Protein AF-A0A2N5Y092-F1 (afdb_monomer_lite)

Radius of gyration: 18.25 Å; chains: 1; bounding box: 47×47×32 Å

Organism: NCBI:txid1905677

Secondary structure (DSSP, 8-state):
-------TTTTT-PPP------HHHHHHHHHHHHHHHHHHHHHT--HHHHHHHHT--HHHHHHHHH-TT-

InterPro domains:
  IPR010982 Lambda repressor-like, DNA-binding domain superfamily [G3DSA:1.10.260.40] (24-69)
  IPR010982 Lambda repressor-like, DNA-binding domain superfamily [SSF47413] (23-67)

Structure (mmCIF, N/CA/C/O backbone):
data_AF-A0A2N5Y092-F1
#
_entry.id   AF-A0A2N5Y092-F1
#
loop_
_atom_site.group_PDB
_atom_site.id
_atom_site.type_symbol
_atom_site.label_atom_id
_atom_site.label_alt_id
_atom_site.label_comp_id
_atom_site.label_asym_id
_atom_site.label_entity_id
_atom_site.label_seq_id
_atom_site.pdbx_PDB_ins_code
_atom_site.Cartn_x
_atom_site.Cartn_y
_atom_site.Cartn_z
_atom_site.occupancy
_atom_site.B_iso_or_equiv
_atom_site.auth_seq_id
_atom_site.auth_comp_id
_atom_site.auth_asym_id
_atom_site.auth_atom_id
_atom_site.pdbx_PDB_model_num
ATOM 1 N N . MET A 1 1 ? 31.952 -34.010 14.789 1.00 39.06 1 MET A N 1
ATOM 2 C CA . MET A 1 1 ? 31.142 -34.296 13.586 1.00 39.06 1 MET A CA 1
ATOM 3 C C . MET A 1 1 ? 29.996 -33.292 13.572 1.00 39.06 1 MET A C 1
ATOM 5 O O . MET A 1 1 ? 29.085 -33.381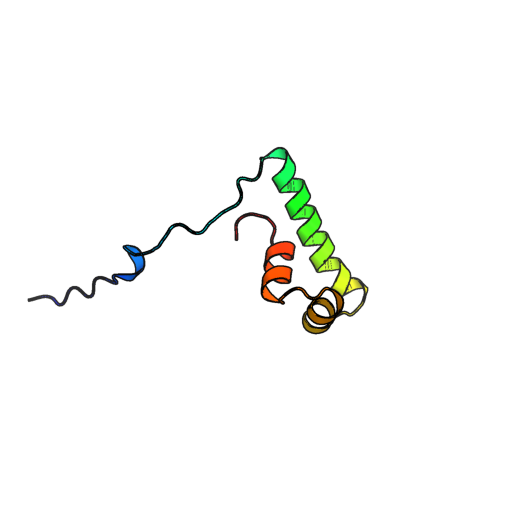 14.382 1.00 39.06 1 MET A O 1
ATOM 9 N N . ILE A 1 2 ? 30.189 -32.215 12.816 1.00 33.72 2 ILE A N 1
ATOM 10 C CA . ILE A 1 2 ? 29.462 -30.944 12.922 1.00 33.72 2 ILE A CA 1
ATOM 11 C C . ILE A 1 2 ? 28.020 -31.137 12.433 1.00 33.72 2 ILE A C 1
ATOM 13 O O . ILE A 1 2 ? 27.811 -31.568 11.301 1.00 33.72 2 ILE A O 1
ATOM 17 N N . ARG A 1 3 ? 27.024 -30.819 13.274 1.00 42.84 3 ARG A N 1
ATOM 18 C CA . ARG A 1 3 ? 25.628 -30.662 12.842 1.00 42.84 3 ARG A CA 1
ATOM 19 C C . ARG A 1 3 ? 25.542 -29.423 11.951 1.00 42.84 3 ARG A C 1
ATOM 21 O O . ARG A 1 3 ? 25.401 -28.310 12.443 1.00 42.84 3 ARG A O 1
ATOM 28 N N . LEU A 1 4 ? 25.641 -29.623 10.641 1.00 40.00 4 LEU A N 1
ATOM 29 C CA . LEU A 1 4 ? 25.228 -28.637 9.649 1.00 40.00 4 LEU A CA 1
ATOM 30 C C . LEU A 1 4 ? 23.701 -28.518 9.712 1.00 40.00 4 LEU A C 1
ATOM 32 O O . LEU A 1 4 ? 22.975 -29.263 9.059 1.00 40.00 4 LEU A O 1
ATOM 36 N N . SER A 1 5 ? 23.209 -27.581 10.520 1.00 54.00 5 SER A N 1
ATOM 37 C CA . SER A 1 5 ? 21.873 -27.009 10.366 1.00 54.00 5 SER A CA 1
ATOM 38 C C . SER A 1 5 ? 21.865 -26.154 9.095 1.00 54.00 5 SER A C 1
ATOM 40 O O . SER A 1 5 ? 21.932 -24.927 9.147 1.00 54.00 5 SER A O 1
ATOM 42 N N . LEU A 1 6 ? 21.874 -26.817 7.940 1.00 54.75 6 LEU A N 1
ATOM 43 C CA . LEU A 1 6 ? 21.557 -26.197 6.663 1.00 54.75 6 LEU A CA 1
ATOM 44 C C . LEU A 1 6 ? 20.059 -25.904 6.684 1.00 54.75 6 LEU A C 1
ATOM 46 O O . LEU A 1 6 ? 19.238 -26.817 6.653 1.00 54.75 6 LEU A O 1
ATOM 50 N N . ASP A 1 7 ? 19.710 -24.630 6.804 1.00 61.94 7 ASP A N 1
ATOM 51 C CA . ASP A 1 7 ? 18.341 -24.156 6.670 1.00 61.94 7 ASP A CA 1
ATOM 52 C C . ASP A 1 7 ? 17.842 -24.449 5.241 1.00 61.94 7 ASP A C 1
ATOM 54 O O . ASP A 1 7 ? 18.111 -23.710 4.291 1.00 61.94 7 ASP A O 1
ATOM 58 N N . LEU A 1 8 ? 17.134 -25.574 5.077 1.00 59.19 8 LEU A N 1
ATOM 59 C CA . LEU A 1 8 ? 16.549 -26.025 3.807 1.00 59.19 8 LEU A CA 1
ATOM 60 C C . LEU A 1 8 ? 15.548 -25.015 3.204 1.00 59.19 8 LEU A C 1
ATOM 62 O O . LEU A 1 8 ? 15.145 -25.175 2.049 1.00 59.19 8 LEU A O 1
ATOM 66 N N . SER A 1 9 ? 15.158 -23.962 3.933 1.00 63.00 9 SER A N 1
ATOM 67 C CA . SER A 1 9 ? 14.212 -22.953 3.447 1.00 63.00 9 SER A CA 1
ATOM 68 C C . SER A 1 9 ? 14.768 -22.052 2.333 1.00 63.00 9 SER A C 1
ATOM 70 O O . SER A 1 9 ? 13.986 -21.512 1.543 1.00 63.00 9 SER A O 1
ATOM 72 N N . LEU A 1 10 ? 16.096 -21.921 2.202 1.00 64.06 10 LEU A N 1
ATOM 73 C CA . LEU A 1 10 ? 16.717 -21.172 1.099 1.00 64.06 10 LEU A CA 1
ATOM 74 C C . LEU A 1 10 ? 16.693 -21.941 -0.230 1.00 64.06 10 LEU A C 1
ATOM 76 O O . LEU A 1 10 ? 16.552 -21.322 -1.283 1.00 64.06 10 LEU A O 1
ATOM 80 N N . ILE A 1 11 ? 16.776 -23.275 -0.189 1.00 68.56 11 ILE A N 1
ATOM 81 C CA . ILE A 1 11 ? 16.820 -24.129 -1.389 1.00 68.56 11 ILE A CA 1
ATOM 82 C C . ILE A 1 11 ? 15.410 -24.344 -1.967 1.00 68.56 11 ILE A C 1
ATOM 84 O O . ILE A 1 11 ? 15.249 -24.441 -3.180 1.00 68.56 11 ILE A O 1
ATOM 88 N N . TYR A 1 12 ? 14.366 -24.351 -1.129 1.00 69.81 12 TYR A N 1
ATOM 89 C CA . TYR A 1 12 ? 12.984 -24.622 -1.558 1.00 69.81 12 TYR A CA 1
ATOM 90 C C . TYR A 1 12 ? 12.134 -23.362 -1.824 1.00 69.81 12 TYR A C 1
ATOM 92 O O . TYR A 1 12 ? 10.901 -23.402 -1.755 1.00 69.81 12 TYR A O 1
ATOM 100 N N . ARG A 1 13 ? 12.755 -22.211 -2.120 1.00 71.19 13 ARG A N 1
ATOM 101 C CA . ARG A 1 13 ? 12.019 -20.977 -2.441 1.00 71.19 13 ARG A CA 1
ATOM 102 C C . ARG A 1 13 ? 11.482 -21.024 -3.872 1.00 71.19 13 ARG A C 1
ATOM 104 O O . ARG A 1 13 ? 12.134 -20.582 -4.812 1.00 71.19 13 ARG A O 1
ATOM 111 N N . TRP A 1 14 ? 10.258 -21.522 -4.022 1.00 74.56 14 TRP A N 1
ATOM 112 C CA . TRP A 1 14 ? 9.523 -21.484 -5.288 1.00 74.56 14 TRP A CA 1
ATOM 113 C C . TRP A 1 14 ? 9.392 -20.043 -5.809 1.00 74.56 14 TRP A C 1
ATOM 115 O O . TRP A 1 14 ? 9.096 -19.135 -5.019 1.00 74.56 14 TRP A O 1
ATOM 125 N N . PRO A 1 15 ? 9.589 -19.810 -7.122 1.00 76.06 15 PRO A N 1
ATOM 126 C CA . PRO A 1 15 ? 9.482 -18.480 -7.700 1.00 76.06 15 PRO A CA 1
ATOM 127 C C . PRO A 1 15 ? 8.048 -17.967 -7.551 1.00 76.06 15 PRO A C 1
ATOM 129 O O . PRO A 1 15 ? 7.085 -18.571 -8.026 1.00 76.06 15 PRO A O 1
ATOM 132 N N . GLN A 1 16 ? 7.904 -16.839 -6.858 1.00 74.75 16 GLN A N 1
ATOM 133 C CA . GLN A 1 16 ? 6.620 -16.167 -6.708 1.00 74.75 16 GLN A CA 1
ATOM 134 C C . GLN A 1 16 ? 6.202 -15.587 -8.058 1.00 74.75 16 GLN A C 1
ATOM 136 O O . GLN A 1 16 ? 7.005 -14.968 -8.757 1.00 74.75 16 GLN A O 1
ATOM 141 N N . ARG A 1 17 ? 4.932 -15.770 -8.428 1.00 74.81 17 ARG A N 1
ATOM 142 C CA . ARG A 1 17 ? 4.385 -15.191 -9.658 1.00 74.81 17 ARG A CA 1
ATOM 143 C C . ARG A 1 17 ? 4.396 -13.666 -9.548 1.00 74.81 17 ARG A C 1
ATOM 145 O O . ARG A 1 17 ? 3.633 -13.097 -8.771 1.00 74.81 17 ARG A O 1
ATOM 152 N N . SER A 1 18 ? 5.236 -13.015 -10.346 1.00 78.44 18 SER A N 1
ATOM 153 C CA . SER A 1 18 ? 5.270 -11.560 -10.496 1.00 78.44 18 SER A CA 1
ATOM 154 C C . SER A 1 18 ? 4.748 -11.156 -11.869 1.00 78.44 18 SER A C 1
ATOM 156 O O . SER A 1 18 ? 5.162 -11.720 -12.881 1.00 78.44 18 SER A O 1
ATOM 158 N N . ALA A 1 19 ? 3.876 -10.151 -11.921 1.00 81.44 19 ALA A N 1
ATOM 159 C CA . ALA A 1 19 ? 3.488 -9.546 -13.188 1.00 81.44 19 ALA A CA 1
ATOM 160 C C . ALA A 1 19 ? 4.682 -8.788 -13.789 1.00 81.44 19 ALA A C 1
ATOM 162 O O . ALA A 1 19 ? 5.346 -8.016 -13.094 1.00 81.44 19 ALA A O 1
ATOM 163 N N . VAL A 1 20 ? 4.943 -8.988 -15.082 1.00 85.69 20 VAL A N 1
ATOM 164 C CA . VAL A 1 20 ? 5.937 -8.197 -15.814 1.00 85.69 20 VAL A CA 1
ATOM 165 C C . VAL A 1 20 ? 5.347 -6.807 -16.039 1.00 85.69 20 VAL A C 1
ATOM 167 O O . VAL A 1 20 ? 4.397 -6.640 -16.799 1.00 85.69 20 VAL A O 1
ATOM 170 N N . VAL A 1 21 ? 5.884 -5.807 -15.341 1.00 87.75 21 VAL A N 1
ATOM 171 C CA . VAL A 1 21 ? 5.452 -4.411 -15.469 1.00 87.75 21 VAL A CA 1
ATOM 172 C C . VAL A 1 21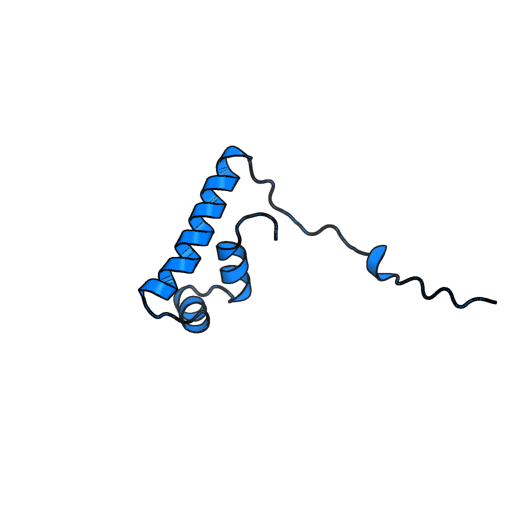 ? 6.432 -3.664 -16.358 1.00 87.75 21 VAL A C 1
ATOM 174 O O . VAL A 1 21 ? 7.623 -3.593 -16.057 1.00 87.75 21 VAL A O 1
ATOM 177 N N . PHE A 1 22 ? 5.925 -3.069 -17.436 1.00 89.81 22 PHE A N 1
ATOM 178 C CA . PHE A 1 22 ? 6.738 -2.245 -18.324 1.00 89.81 22 PHE A CA 1
ATOM 179 C C . PHE A 1 22 ? 7.287 -1.009 -17.590 1.00 89.81 22 PHE A C 1
ATOM 181 O O . PHE A 1 22 ? 6.546 -0.377 -16.828 1.00 89.81 22 PHE A O 1
ATOM 188 N N . PRO A 1 23 ? 8.536 -0.584 -17.860 1.00 87.12 23 PRO A N 1
ATOM 189 C CA . PRO A 1 23 ? 9.168 0.530 -17.147 1.00 87.12 23 PRO A CA 1
ATOM 190 C C . PRO A 1 23 ? 8.359 1.834 -17.165 1.00 87.12 23 PRO A C 1
ATOM 192 O O . PRO A 1 23 ? 8.249 2.505 -16.142 1.00 87.12 23 PRO A O 1
ATOM 195 N N . LYS A 1 24 ? 7.715 2.162 -18.297 1.00 88.06 24 LYS A N 1
ATOM 196 C CA . LYS A 1 24 ? 6.854 3.354 -18.423 1.00 88.06 24 LYS A CA 1
ATOM 197 C C . LYS A 1 24 ? 5.651 3.336 -17.471 1.00 88.06 24 LYS A C 1
ATOM 199 O O . LYS A 1 24 ? 5.221 4.389 -17.018 1.00 88.06 24 LYS A O 1
ATOM 204 N N . VAL A 1 25 ? 5.114 2.155 -17.163 1.00 91.06 25 VAL A N 1
ATOM 205 C CA . VAL A 1 25 ? 3.897 1.991 -16.350 1.00 91.06 25 VAL A CA 1
ATOM 206 C C . VAL A 1 25 ? 4.223 1.896 -14.858 1.00 91.06 25 VAL A C 1
ATOM 208 O O . VAL A 1 25 ? 3.379 2.220 -14.025 1.00 91.06 25 VAL A O 1
ATOM 211 N N . ARG A 1 26 ? 5.459 1.525 -14.497 1.00 91.25 26 ARG A N 1
ATOM 212 C CA . ARG A 1 26 ? 5.893 1.416 -13.096 1.00 91.25 26 ARG A CA 1
ATOM 213 C C . ARG A 1 26 ? 5.638 2.708 -12.313 1.00 91.25 26 ARG A C 1
ATOM 215 O O . ARG A 1 26 ? 4.974 2.659 -11.283 1.00 91.25 26 ARG A O 1
ATOM 222 N N . ARG A 1 27 ? 6.075 3.855 -12.845 1.00 90.94 27 ARG A N 1
ATOM 223 C CA . ARG A 1 27 ? 5.908 5.161 -12.183 1.00 90.94 27 ARG A CA 1
ATOM 224 C C . ARG A 1 27 ? 4.437 5.527 -11.967 1.00 90.94 27 ARG A C 1
ATOM 226 O O . ARG A 1 27 ? 4.083 6.057 -10.920 1.00 90.94 27 ARG A O 1
ATOM 233 N N . LEU A 1 28 ? 3.574 5.215 -12.936 1.00 93.00 28 LEU A N 1
ATOM 234 C CA . LEU A 1 28 ? 2.133 5.453 -12.819 1.00 93.00 28 LEU A CA 1
ATOM 235 C C . LEU A 1 28 ? 1.509 4.601 -11.707 1.00 93.00 28 LEU A C 1
ATOM 237 O O . LEU A 1 28 ? 0.679 5.093 -10.947 1.00 93.00 28 LEU A O 1
ATOM 241 N N . LEU A 1 29 ? 1.921 3.337 -11.583 1.00 93.31 29 LEU A N 1
ATOM 242 C CA . LEU A 1 29 ? 1.424 2.443 -10.536 1.00 93.31 29 LEU A CA 1
A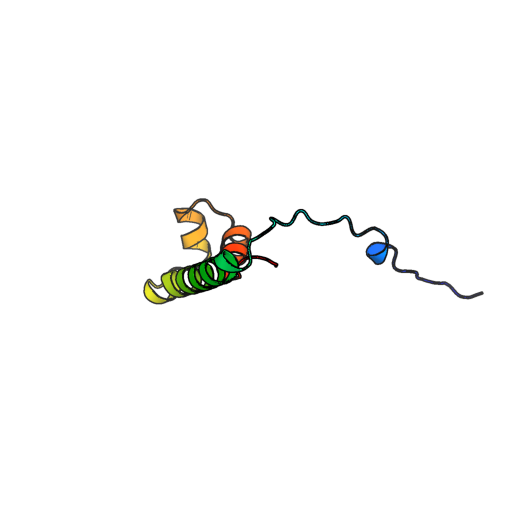TOM 243 C C . LEU A 1 29 ? 1.936 2.827 -9.141 1.00 93.31 29 LEU A C 1
ATOM 245 O O . LEU A 1 29 ? 1.194 2.701 -8.170 1.00 93.31 29 LEU A O 1
ATOM 249 N N . GLU A 1 30 ? 3.165 3.331 -9.034 1.00 92.81 30 GLU A N 1
ATOM 250 C CA . GLU A 1 30 ? 3.703 3.886 -7.783 1.00 92.81 30 GLU A CA 1
ATOM 251 C C . GLU A 1 30 ? 2.899 5.114 -7.335 1.00 92.81 30 GLU A C 1
ATOM 253 O O . GLU A 1 30 ? 2.425 5.168 -6.198 1.00 92.81 30 GLU A O 1
ATOM 258 N N . GLN A 1 31 ? 2.652 6.056 -8.252 1.00 94.69 31 GLN A N 1
ATOM 259 C CA . GLN A 1 31 ? 1.819 7.234 -7.986 1.00 94.69 31 GLN A CA 1
ATOM 260 C C . GLN A 1 31 ? 0.382 6.853 -7.613 1.00 94.69 31 GLN A C 1
ATOM 262 O O . GLN A 1 31 ? -0.216 7.451 -6.716 1.00 94.69 31 GLN A O 1
ATOM 267 N N . LEU A 1 32 ? -0.186 5.845 -8.279 1.00 95.12 32 LEU A N 1
ATOM 268 C CA . LEU A 1 32 ? -1.499 5.308 -7.934 1.00 95.12 32 LEU A CA 1
ATOM 269 C C . LEU A 1 32 ? -1.516 4.764 -6.500 1.00 95.12 32 LEU A C 1
ATOM 271 O O . LEU A 1 32 ? -2.420 5.106 -5.734 1.00 95.12 32 LEU A O 1
ATOM 275 N N . GLY A 1 33 ? -0.526 3.950 -6.129 1.00 94.88 33 GLY A N 1
ATOM 276 C CA . GLY A 1 33 ? -0.408 3.386 -4.785 1.00 94.88 33 GLY A CA 1
ATOM 277 C C . GLY A 1 33 ? -0.305 4.467 -3.710 1.00 94.88 33 GLY A C 1
ATOM 278 O O . GLY A 1 33 ? -1.028 4.424 -2.709 1.00 94.88 33 GLY A O 1
ATOM 279 N N . GLU A 1 34 ? 0.504 5.497 -3.955 1.00 95.69 34 GLU A N 1
ATOM 280 C CA . GLU A 1 34 ? 0.634 6.645 -3.056 1.00 95.69 34 GLU A CA 1
ATOM 281 C C . GLU A 1 34 ? -0.688 7.410 -2.902 1.00 95.69 34 GLU A C 1
ATOM 283 O O . GLU A 1 34 ? -1.129 7.697 -1.784 1.00 95.69 34 GLU A O 1
ATOM 288 N N . ASN A 1 35 ? -1.388 7.666 -4.006 1.00 96.31 35 ASN A N 1
ATOM 289 C CA . ASN A 1 35 ? -2.688 8.329 -3.974 1.00 96.31 35 ASN A CA 1
ATOM 290 C C . ASN A 1 35 ? -3.740 7.511 -3.211 1.00 96.31 35 ASN A C 1
ATOM 292 O O . ASN A 1 35 ? -4.501 8.077 -2.418 1.00 96.31 35 ASN A O 1
ATOM 296 N N . ILE A 1 36 ? -3.756 6.188 -3.391 1.00 94.75 36 ILE A N 1
ATOM 297 C CA . ILE A 1 36 ? -4.644 5.282 -2.650 1.00 94.75 36 ILE A CA 1
ATOM 298 C C . ILE A 1 36 ? -4.302 5.277 -1.161 1.00 94.75 36 ILE A C 1
ATOM 300 O O . ILE A 1 36 ? -5.220 5.250 -0.349 1.00 94.75 36 ILE A O 1
ATOM 304 N N . LYS A 1 37 ? -3.026 5.387 -0.783 1.00 94.50 37 LYS A N 1
ATOM 305 C CA . LYS A 1 37 ? -2.592 5.494 0.621 1.00 94.50 37 LYS A CA 1
ATOM 306 C C . LYS A 1 37 ? -3.000 6.822 1.268 1.00 94.50 37 LYS A C 1
ATOM 308 O O . LYS A 1 37 ? -3.289 6.874 2.465 1.00 94.50 37 LYS A O 1
ATOM 313 N N . LEU A 1 38 ? -3.015 7.915 0.504 1.00 96.44 38 LEU A N 1
ATOM 314 C CA . LEU A 1 38 ? -3.397 9.245 0.997 1.00 96.44 38 LEU A CA 1
ATOM 315 C C . LEU A 1 38 ? -4.918 9.436 1.071 1.00 96.44 38 LEU A C 1
ATOM 317 O O . LEU A 1 38 ? -5.412 10.124 1.963 1.00 96.44 38 LEU A O 1
ATOM 321 N N . ALA A 1 39 ? -5.674 8.808 0.174 1.00 94.69 39 ALA A N 1
ATOM 322 C CA . ALA A 1 39 ? -7.132 8.857 0.135 1.00 94.69 39 ALA A CA 1
ATOM 323 C C . ALA A 1 39 ? -7.840 8.557 1.483 1.00 94.69 39 ALA A C 1
ATOM 325 O O . ALA A 1 39 ? -8.687 9.362 1.880 1.00 94.69 39 ALA A O 1
ATOM 326 N N . PRO A 1 40 ? -7.535 7.467 2.217 1.00 94.00 40 PRO A N 1
ATOM 327 C CA . PRO A 1 40 ? -8.134 7.200 3.520 1.00 94.00 40 PRO A CA 1
ATOM 328 C C . PRO A 1 40 ? -7.690 8.202 4.579 1.00 94.00 40 PRO A C 1
ATOM 330 O O . PRO A 1 40 ? -8.516 8.597 5.394 1.00 94.00 40 PRO A O 1
ATOM 333 N N . LYS A 1 41 ? -6.438 8.680 4.536 1.00 93.56 41 LYS A N 1
ATOM 334 C CA . LYS A 1 41 ? -5.944 9.704 5.471 1.00 93.56 41 LYS A CA 1
ATOM 335 C C . LYS A 1 41 ? -6.730 11.008 5.350 1.00 93.56 41 LYS A C 1
ATOM 337 O O . LYS A 1 41 ? -7.063 11.608 6.361 1.00 93.56 41 LYS A O 1
ATOM 342 N N . ARG A 1 42 ? -7.081 11.405 4.122 1.00 97.06 42 ARG A N 1
ATOM 343 C CA . ARG A 1 42 ? -7.901 12.600 3.850 1.00 97.06 42 ARG A CA 1
ATOM 344 C C . ARG A 1 42 ? -9.352 12.451 4.318 1.00 97.06 42 ARG A C 1
ATOM 346 O O . ARG A 1 42 ? -9.980 13.444 4.651 1.00 97.06 42 ARG A O 1
ATOM 353 N N . ARG A 1 43 ? -9.889 11.226 4.314 1.00 95.50 43 ARG A N 1
ATOM 354 C CA . ARG A 1 43 ? -11.299 10.930 4.641 1.00 95.50 43 ARG A CA 1
ATOM 355 C C . ARG A 1 43 ? -11.509 10.380 6.057 1.00 95.50 43 ARG A C 1
ATOM 357 O O . ARG A 1 43 ? -12.646 10.113 6.427 1.00 95.50 43 ARG A O 1
ATOM 364 N N . GLY A 1 44 ? -10.435 10.153 6.816 1.00 94.75 44 GLY A N 1
ATOM 365 C CA . GLY A 1 44 ? -10.488 9.512 8.133 1.00 94.75 44 GLY A CA 1
ATOM 366 C C . GLY A 1 44 ? -10.883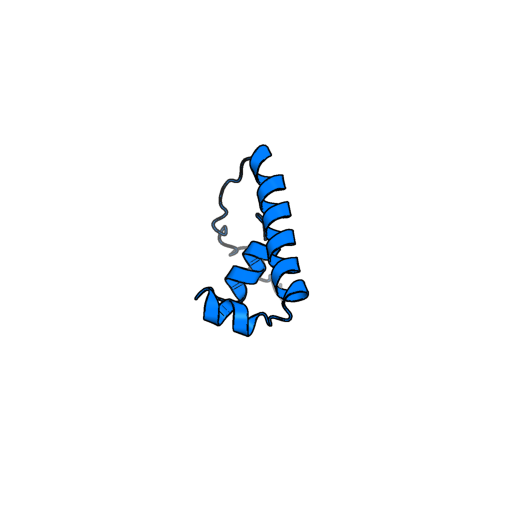 8.029 8.094 1.00 94.75 44 GLY A C 1
ATOM 367 O O . GLY A 1 44 ? -11.491 7.531 9.036 1.00 94.75 44 GLY A O 1
ATOM 368 N N . TYR A 1 45 ? -10.593 7.306 7.007 1.00 95.19 45 TYR A N 1
ATOM 369 C CA . TYR A 1 45 ? -10.951 5.887 6.893 1.00 95.19 45 TYR A 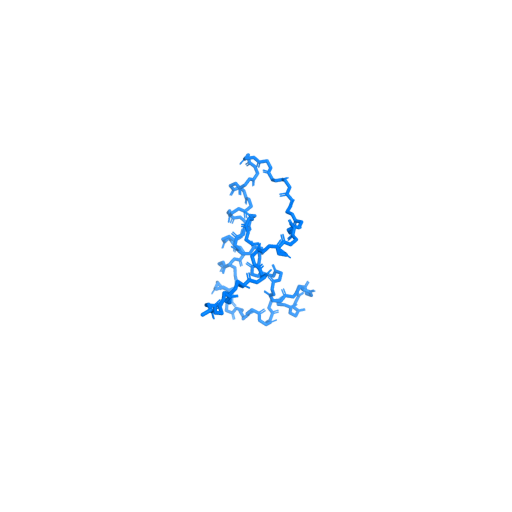CA 1
ATOM 370 C C . TYR A 1 45 ? -9.857 4.974 7.437 1.00 95.19 45 TYR A C 1
ATOM 372 O O . TYR A 1 45 ? -8.671 5.155 7.166 1.00 95.19 45 TYR A O 1
ATOM 380 N N . THR A 1 46 ? -10.273 3.932 8.153 1.00 94.44 46 THR A N 1
ATOM 381 C CA . THR A 1 46 ? -9.376 2.857 8.573 1.00 94.44 46 THR A CA 1
ATOM 382 C C . THR A 1 46 ? -9.179 1.847 7.442 1.00 94.44 46 THR A C 1
ATOM 384 O O . THR A 1 46 ? -10.000 1.714 6.531 1.00 94.44 46 THR A O 1
ATOM 387 N N . GLN A 1 47 ? -8.095 1.072 7.518 1.00 90.19 47 GLN A N 1
ATOM 388 C CA . GLN A 1 47 ? -7.825 0.008 6.546 1.00 90.19 47 GLN A CA 1
ATOM 389 C C . GLN A 1 47 ? -8.882 -1.114 6.592 1.00 90.19 47 GLN A C 1
ATOM 391 O O . GLN A 1 47 ? -9.086 -1.805 5.597 1.00 90.19 47 GLN A O 1
ATOM 396 N N . VAL A 1 48 ? -9.554 -1.287 7.738 1.00 95.19 48 VAL A N 1
ATOM 397 C CA . VAL A 1 48 ? -10.686 -2.214 7.907 1.00 95.19 48 VAL A CA 1
ATOM 398 C C . VAL A 1 48 ? -11.886 -1.713 7.106 1.00 95.19 48 VAL A C 1
ATOM 400 O O . VAL A 1 48 ? -12.372 -2.422 6.233 1.00 95.19 48 VAL A O 1
ATOM 403 N N . LEU A 1 49 ? -12.253 -0.443 7.284 1.00 95.50 49 LEU A N 1
ATOM 404 C CA . LEU A 1 49 ? -13.377 0.170 6.579 1.00 95.50 49 LEU A CA 1
ATOM 405 C C . LEU A 1 49 ? -13.172 0.198 5.054 1.00 95.50 49 LEU A C 1
ATOM 407 O O . LEU A 1 49 ? -14.110 0.003 4.283 1.00 95.50 49 LEU A O 1
ATOM 411 N N . MET A 1 50 ? -11.937 0.419 4.592 1.00 94.31 50 MET A N 1
ATOM 412 C CA . MET A 1 50 ? -11.612 0.290 3.166 1.00 94.31 50 MET A CA 1
ATOM 413 C C . MET A 1 50 ? -11.785 -1.142 2.653 1.00 94.31 50 MET A C 1
ATOM 415 O O . MET A 1 50 ? -12.318 -1.330 1.560 1.00 94.31 50 MET A O 1
ATOM 419 N N . SER A 1 51 ? -11.335 -2.137 3.420 1.00 95.75 51 SER A N 1
ATOM 420 C CA . SER A 1 51 ? -11.464 -3.558 3.075 1.00 95.75 51 SER A CA 1
ATOM 421 C C . SER A 1 51 ? -12.931 -3.955 2.923 1.00 95.75 51 SER A C 1
ATOM 423 O O . SER A 1 51 ? -13.300 -4.558 1.917 1.00 95.75 51 SER A O 1
ATOM 425 N N . GLU A 1 52 ? -13.779 -3.516 3.850 1.00 96.00 52 GLU A N 1
ATOM 426 C CA . GLU A 1 52 ? -15.223 -3.763 3.829 1.00 96.00 52 GLU A CA 1
ATOM 427 C C . GLU A 1 52 ? -15.902 -3.112 2.617 1.00 96.00 52 GLU A C 1
ATOM 429 O O . GLU A 1 52 ? -16.644 -3.769 1.887 1.00 96.00 52 GLU A O 1
ATOM 434 N N . ARG A 1 53 ? -15.603 -1.834 2.345 1.00 94.62 53 ARG A N 1
ATOM 435 C CA . ARG A 1 53 ? -16.225 -1.083 1.240 1.00 94.62 53 ARG A CA 1
ATOM 436 C C . ARG A 1 53 ? -15.801 -1.558 -0.143 1.00 94.62 53 ARG A C 1
ATOM 438 O O . ARG A 1 53 ? -16.600 -1.523 -1.071 1.00 94.62 53 ARG A O 1
ATOM 445 N N . THR A 1 54 ? -14.543 -1.963 -0.292 1.00 94.38 54 THR A N 1
ATOM 446 C CA . THR A 1 54 ? -13.987 -2.387 -1.589 1.00 94.38 54 THR A CA 1
ATOM 447 C C . THR A 1 54 ? -14.074 -3.892 -1.810 1.00 94.38 54 THR A C 1
ATOM 449 O O . THR A 1 54 ? -13.794 -4.355 -2.912 1.00 94.38 54 THR A O 1
ATOM 452 N N . ARG A 1 55 ? -14.435 -4.662 -0.772 1.00 96.44 55 ARG A N 1
ATOM 453 C CA . ARG A 1 55 ? -14.374 -6.133 -0.751 1.00 96.44 55 ARG A CA 1
ATOM 454 C C . ARG A 1 55 ? -12.986 -6.685 -1.103 1.00 96.44 55 ARG A C 1
ATOM 456 O O . ARG A 1 55 ? -12.854 -7.821 -1.551 1.00 96.44 55 ARG A O 1
ATOM 463 N N . LEU A 1 56 ? -11.936 -5.892 -0.888 1.00 95.50 56 LEU A N 1
ATOM 464 C CA . LEU A 1 56 ? -10.548 -6.313 -1.047 1.00 95.50 56 LEU A CA 1
ATOM 465 C C . LEU A 1 56 ? -9.976 -6.707 0.305 1.00 95.50 56 LEU A C 1
ATOM 467 O O . LEU A 1 56 ? -10.228 -6.047 1.311 1.00 95.50 56 LEU A O 1
ATOM 471 N N . SER A 1 57 ? -9.135 -7.740 0.331 1.00 96.38 57 SER A N 1
ATOM 472 C CA . SER A 1 57 ? -8.400 -8.071 1.549 1.00 96.38 57 SER A CA 1
ATOM 473 C C . SER A 1 57 ? -7.486 -6.906 1.952 1.00 96.38 57 SER A C 1
ATOM 475 O O . SER A 1 57 ? -6.902 -6.223 1.104 1.00 96.38 57 SER A O 1
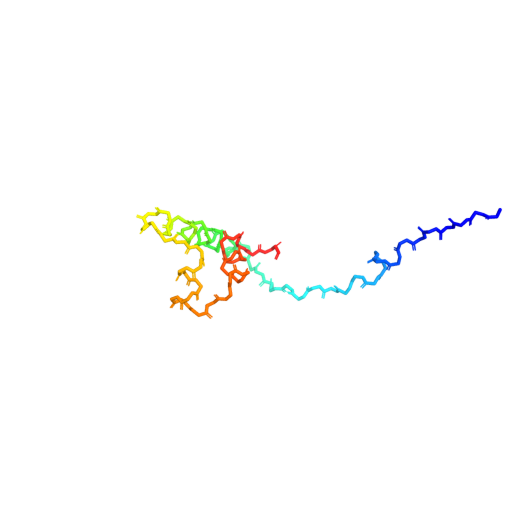ATOM 477 N N . ARG A 1 58 ? -7.282 -6.715 3.259 1.00 93.94 58 ARG A N 1
ATOM 478 C CA . ARG A 1 58 ? -6.320 -5.728 3.787 1.00 93.94 58 ARG A CA 1
ATOM 479 C C . ARG A 1 58 ? -4.919 -5.915 3.193 1.00 93.94 58 ARG A C 1
ATOM 481 O O . ARG A 1 58 ? -4.194 -4.946 2.993 1.00 93.94 58 ARG A O 1
ATOM 488 N N . LEU A 1 59 ? -4.549 -7.160 2.897 1.00 93.50 59 LEU A N 1
ATOM 489 C CA . LEU A 1 59 ? -3.268 -7.532 2.302 1.00 93.50 59 LEU A CA 1
ATOM 490 C C . LEU A 1 59 ? -3.173 -7.059 0.844 1.00 93.50 59 LEU A C 1
ATOM 492 O O . LEU A 1 59 ? -2.149 -6.512 0.442 1.00 93.50 59 LEU A O 1
ATOM 496 N N . THR A 1 60 ? -4.261 -7.186 0.084 1.00 93.62 60 THR A N 1
ATOM 497 C CA . THR A 1 60 ? -4.377 -6.667 -1.285 1.00 93.62 60 THR A CA 1
ATOM 498 C C . THR A 1 60 ? -4.280 -5.145 -1.306 1.00 93.62 60 THR A C 1
ATOM 500 O O . THR A 1 60 ? -3.509 -4.604 -2.092 1.00 93.62 60 THR A O 1
ATOM 503 N N . ILE A 1 61 ? -4.981 -4.453 -0.400 1.00 95.06 61 ILE A N 1
ATOM 504 C CA . ILE A 1 61 ? -4.908 -2.987 -0.280 1.00 95.06 61 ILE A CA 1
ATOM 505 C C . ILE A 1 61 ? -3.462 -2.544 -0.018 1.00 95.06 61 ILE A C 1
ATOM 507 O O . ILE A 1 61 ? -2.953 -1.677 -0.719 1.00 95.06 61 ILE A O 1
ATOM 511 N N . ARG A 1 62 ? -2.752 -3.203 0.910 1.00 93.25 62 ARG A N 1
ATOM 512 C CA . ARG A 1 62 ? -1.330 -2.914 1.183 1.00 93.25 62 ARG A CA 1
ATOM 513 C C . ARG A 1 62 ? -0.421 -3.143 -0.022 1.00 93.25 62 ARG A C 1
ATOM 515 O O . ARG A 1 62 ? 0.533 -2.394 -0.195 1.00 93.25 62 ARG A O 1
ATOM 522 N N . LYS A 1 63 ? -0.674 -4.182 -0.825 1.00 92.31 63 LYS A N 1
ATOM 523 C CA . LYS A 1 63 ? 0.091 -4.430 -2.058 1.00 92.31 63 LYS A CA 1
ATOM 524 C C . LYS A 1 63 ? -0.142 -3.321 -3.082 1.00 92.31 63 LYS A C 1
ATOM 526 O O . LYS A 1 63 ? 0.810 -2.844 -3.681 1.00 92.31 63 LYS A O 1
ATOM 531 N N . ILE A 1 64 ? -1.385 -2.864 -3.223 1.00 93.12 64 ILE A N 1
ATOM 532 C CA . ILE A 1 64 ? -1.730 -1.748 -4.112 1.00 93.12 64 ILE A CA 1
ATOM 533 C C . ILE A 1 64 ? -1.045 -0.455 -3.648 1.00 93.12 64 ILE A C 1
ATOM 535 O O . ILE A 1 64 ? -0.427 0.225 -4.459 1.00 93.12 64 ILE A O 1
ATOM 539 N N . GLU A 1 65 ? -1.088 -0.144 -2.349 1.00 93.94 65 GLU A N 1
ATOM 540 C CA . GLU A 1 65 ? -0.438 1.044 -1.768 1.00 93.94 65 GLU A CA 1
ATOM 541 C C . GLU A 1 65 ? 1.087 1.067 -1.964 1.00 93.94 65 GLU A C 1
ATOM 543 O O . GLU A 1 65 ? 1.682 2.142 -2.002 1.00 93.94 65 GLU A O 1
ATOM 548 N N . LYS A 1 66 ? 1.729 -0.106 -2.051 1.00 90.31 66 LYS A N 1
ATOM 549 C CA . LYS A 1 66 ? 3.182 -0.248 -2.239 1.00 90.31 66 LYS A CA 1
ATOM 550 C C . LYS A 1 66 ? 3.622 -0.224 -3.705 1.00 90.31 66 LYS A C 1
ATOM 552 O O . LYS A 1 66 ? 4.802 -0.006 -3.959 1.00 90.31 66 LYS A O 1
ATOM 557 N N . GLY A 1 67 ? 2.704 -0.434 -4.648 1.00 85.44 67 GLY A N 1
ATOM 558 C CA . GLY A 1 67 ? 3.027 -0.532 -6.069 1.00 85.44 67 GLY A CA 1
ATOM 559 C C . GLY A 1 67 ? 3.625 -1.892 -6.480 1.00 85.44 67 GLY A C 1
ATOM 560 O O . GLY A 1 67 ? 3.628 -2.853 -5.708 1.00 85.44 67 GLY A O 1
ATOM 561 N N . PRO A 1 68 ? 4.083 -2.021 -7.737 1.00 76.50 68 PRO A N 1
ATOM 562 C CA . PRO A 1 68 ? 4.544 -3.290 -8.293 1.00 76.50 68 PRO A CA 1
ATOM 563 C C . PRO A 1 68 ? 5.947 -3.673 -7.789 1.00 76.50 68 PRO A C 1
ATOM 565 O O . PRO A 1 68 ? 6.899 -2.925 -7.994 1.00 76.50 68 PRO A O 1
ATOM 568 N N . GLY A 1 69 ? 6.095 -4.876 -7.213 1.00 66.88 69 GLY A N 1
ATOM 569 C CA . GLY A 1 69 ? 7.404 -5.459 -6.859 1.00 66.88 69 GLY A CA 1
ATOM 570 C C . GLY A 1 69 ? 7.617 -5.851 -5.390 1.00 66.88 69 GLY A C 1
ATOM 571 O O . GLY A 1 69 ? 8.760 -6.077 -5.004 1.00 66.88 69 GLY A O 1
ATOM 572 N N . CYS A 1 70 ? 6.556 -5.934 -4.582 1.00 53.66 70 CYS A N 1
ATOM 573 C CA . CYS A 1 70 ? 6.600 -6.341 -3.171 1.00 53.66 70 CYS A CA 1
ATOM 574 C C . CYS A 1 70 ? 5.901 -7.674 -2.872 1.00 53.66 70 CYS A C 1
ATOM 576 O O . CYS A 1 70 ? 4.886 -7.987 -3.542 1.00 53.66 70 CYS A O 1
#

Foldseek 3Di:
DDPPPPPCVVVPDDDDDFDDDDPVCQVVQQVQLCVLVVVCVVVVHDLVNVCVVVVNDSVVNNDSNRTGDD

pLDDT: mean 83.72, std 16.34, range [33.72, 97.06]

Sequence (70 aa):
MIRLSLDLSLIYRWPQRSAVVFPKVRRLLEQLGENIKLAPKRRGYTQVLMSERTRLSRLTIRKIEKGPGC